Protein AF-A0A0J9U5B7-F1 (afdb_monomer_lite)

Secondary structure (DSSP, 8-state):
-------GGG-SGGGS--TTGGG-----EEE-TTT--EEES-HHHHHHIIIII---PPPPPPPBPSSTT--PBP-SSS-EE-TTT--EE-GGG-STTTTT-----S---S---SSS-SSS-SS--------------

InterPro domains:
  IPR000058 Zinc finger, AN1-type [PF01428] (65-104)
  IPR000058 Zinc finger, AN1-type [PS51039] (59-109)
  IPR000058 Zinc finger, AN1-type [SM00154] (70-106)
  IPR035896 AN1-like Zinc finger [G3DSA:4.10.1110.10] (43-118)
  IPR035896 AN1-like Zinc finger [SSF118310] (30-106)

Foldseek 3Di:
DDDPDDDPVQPDPVSDPDPVPPPPPVQDWDADPQQRDTGGPDPVRVVVCVPPVPPRDDDDPFDFAPAPPGRDTDDPVQWEQAPQQRGIHGPQCNDCVSRVNDRPPPPPPPPPPPPPPPPPPDDDDDDDDDDDDDDDD

pLDDT: mean 73.46, std 21.81, range [30.02, 97.69]

Sequence (137 aa):
MMSDFFCELHRNIQDHSCGKSKAADSKRVVLCDHCNGVLPDKDEEIEKHLSHKCTFKKKKSLMMCGKKGCKTALNGINNYTCKKCKRIFCLPHRYFDAHGCVKENSKKSFFESELRQSWVNRKFVFTHNAAHHLLLT

Radius of gyration: 34.41 Å; chains: 1; bounding box: 62×31×117 Å

Organism: NCBI:txid1035514

Structure (mmCIF, N/CA/C/O backbone):
data_AF-A0A0J9U5B7-F1
#
_entry.id   AF-A0A0J9U5B7-F1
#
loop_
_atom_site.group_PDB
_atom_site.id
_atom_site.type_symbol
_atom_site.label_atom_id
_atom_site.label_alt_id
_atom_site.label_comp_id
_atom_site.label_asym_id
_atom_site.label_entity_id
_atom_site.label_seq_id
_atom_site.pdbx_PDB_ins_code
_atom_site.Cartn_x
_atom_site.Cartn_y
_atom_site.Cartn_z
_atom_site.occupancy
_atom_site.B_iso_or_equiv
_atom_site.auth_seq_id
_atom_site.auth_comp_id
_atom_site.auth_asym_id
_atom_site.auth_atom_id
_atom_site.pdbx_PDB_model_num
ATOM 1 N N . MET A 1 1 ? -9.902 -0.709 -46.207 1.00 40.19 1 MET A N 1
ATOM 2 C CA . MET A 1 1 ? -9.672 -0.313 -44.802 1.00 40.19 1 MET A CA 1
ATOM 3 C C . MET A 1 1 ? -8.877 -1.440 -44.167 1.00 40.19 1 MET A C 1
ATOM 5 O O . MET A 1 1 ? -9.423 -2.523 -44.024 1.00 40.19 1 MET A O 1
ATOM 9 N N . MET A 1 2 ? -7.572 -1.250 -43.965 1.00 48.47 2 MET A N 1
ATOM 10 C CA . MET A 1 2 ? -6.681 -2.295 -43.449 1.00 48.47 2 MET A CA 1
ATOM 11 C C . MET A 1 2 ? -6.765 -2.247 -41.925 1.00 48.47 2 MET A C 1
ATOM 13 O O . MET A 1 2 ? -6.520 -1.202 -41.335 1.00 48.47 2 MET A O 1
ATOM 17 N N . SER A 1 3 ? -7.258 -3.315 -41.314 1.00 51.75 3 SER A N 1
ATOM 18 C CA . SER A 1 3 ? -7.535 -3.368 -39.884 1.00 51.75 3 SER A CA 1
ATOM 19 C C . SER A 1 3 ? -6.252 -3.637 -39.096 1.00 51.75 3 SER A C 1
ATOM 21 O O . SER A 1 3 ? -5.643 -4.691 -39.274 1.00 51.75 3 SER A O 1
ATOM 23 N N . ASP A 1 4 ? -5.878 -2.711 -38.212 1.00 63.75 4 ASP A N 1
ATOM 24 C CA . ASP A 1 4 ? -4.687 -2.759 -37.347 1.00 63.75 4 ASP A CA 1
ATOM 25 C C . ASP A 1 4 ? -4.857 -3.714 -36.145 1.00 63.75 4 ASP A C 1
ATOM 27 O O . ASP A 1 4 ? -4.619 -3.349 -34.992 1.00 63.75 4 ASP A O 1
ATOM 31 N N . PHE A 1 5 ? -5.315 -4.943 -36.391 1.00 65.94 5 PHE A N 1
ATOM 32 C CA . PHE A 1 5 ? -5.387 -5.983 -35.365 1.00 65.94 5 PHE A CA 1
ATOM 33 C C . PHE A 1 5 ? -4.269 -6.995 -35.583 1.00 65.94 5 PHE A C 1
ATOM 35 O O . PHE A 1 5 ? -4.183 -7.634 -36.630 1.00 65.94 5 PHE A O 1
ATOM 42 N N . PHE A 1 6 ? -3.418 -7.143 -34.572 1.00 70.25 6 PHE A N 1
ATOM 43 C CA . PHE A 1 6 ? -2.275 -8.047 -34.595 1.00 70.25 6 PHE A CA 1
ATOM 44 C C . PHE A 1 6 ? -2.548 -9.244 -33.688 1.00 70.25 6 PHE A C 1
ATOM 46 O O . PHE A 1 6 ? -2.960 -9.077 -32.539 1.00 70.25 6 PHE A O 1
ATOM 53 N N . CYS A 1 7 ? -2.358 -10.452 -34.214 1.00 74.12 7 CYS A N 1
ATOM 54 C CA . CYS A 1 7 ? -2.547 -11.689 -33.463 1.00 74.12 7 CYS A CA 1
ATOM 55 C C . CYS A 1 7 ? -1.275 -12.070 -32.691 1.00 74.12 7 CYS A C 1
ATOM 57 O O . CYS A 1 7 ? -0.184 -11.592 -32.996 1.00 74.12 7 CYS A O 1
ATOM 59 N N . GLU A 1 8 ? -1.403 -12.958 -31.701 1.00 75.81 8 GLU A N 1
ATOM 60 C CA . GLU A 1 8 ? -0.276 -13.388 -30.855 1.00 75.81 8 GLU A CA 1
ATOM 61 C C . GLU A 1 8 ? 0.911 -13.954 -31.650 1.00 75.81 8 GLU A C 1
ATOM 63 O O . GLU A 1 8 ? 2.056 -13.799 -31.228 1.00 75.81 8 GLU A O 1
ATOM 68 N N . LEU A 1 9 ? 0.647 -14.557 -32.814 1.00 74.44 9 LEU A N 1
ATOM 69 C CA 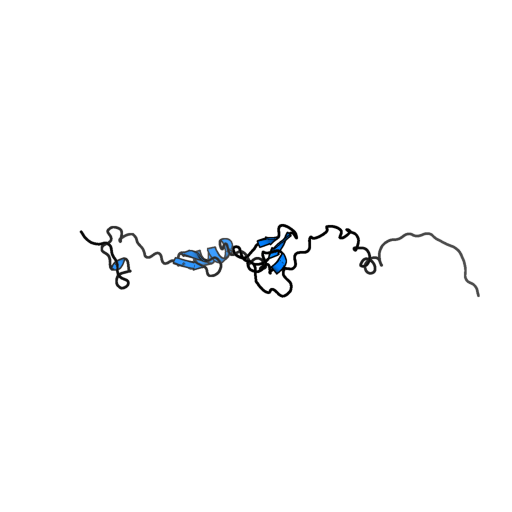. LEU A 1 9 ? 1.668 -15.133 -33.694 1.00 74.44 9 LEU A CA 1
ATOM 70 C C . LEU A 1 9 ? 2.463 -14.082 -34.482 1.00 74.44 9 LEU A C 1
ATOM 72 O O . LEU A 1 9 ? 3.586 -14.361 -34.879 1.00 74.44 9 LEU A O 1
ATOM 76 N N . HIS A 1 10 ? 1.911 -12.881 -34.670 1.00 70.88 10 HIS A N 1
ATOM 77 C CA . HIS A 1 10 ? 2.529 -11.782 -35.422 1.00 70.88 10 HIS A CA 1
ATOM 78 C C . HIS A 1 10 ? 2.629 -10.534 -34.543 1.00 70.88 10 HIS A C 1
ATOM 80 O O . HIS A 1 10 ? 2.187 -9.448 -34.910 1.00 70.88 10 HIS A O 1
ATOM 86 N N . ARG A 1 11 ? 3.131 -10.714 -33.317 1.00 73.88 11 ARG A N 1
ATOM 87 C CA . ARG A 1 11 ? 3.349 -9.629 -32.350 1.00 73.88 11 ARG A CA 1
ATOM 88 C C . ARG A 1 11 ? 4.687 -8.912 -32.574 1.00 73.88 11 ARG A C 1
ATOM 90 O O . ARG A 1 11 ? 4.894 -7.829 -32.021 1.00 73.88 11 ARG A O 1
ATOM 97 N N . ASN A 1 12 ? 5.636 -9.533 -33.279 1.00 71.19 12 ASN A N 1
ATOM 98 C CA . ASN A 1 12 ? 6.967 -8.962 -33.428 1.00 71.19 12 ASN A CA 1
ATOM 99 C C . ASN A 1 12 ? 6.944 -7.841 -34.462 1.00 71.19 12 ASN A C 1
ATOM 101 O O . ASN A 1 12 ? 6.427 -8.036 -35.550 1.00 71.19 12 ASN A O 1
ATOM 105 N N . ILE A 1 13 ? 7.585 -6.705 -34.161 1.00 72.06 13 ILE A N 1
ATOM 106 C CA . ILE A 1 13 ? 7.638 -5.530 -35.046 1.00 72.06 13 ILE A CA 1
ATOM 107 C C . ILE A 1 13 ? 8.110 -5.863 -36.478 1.00 72.06 13 ILE A C 1
ATOM 109 O O . ILE A 1 13 ? 7.711 -5.180 -37.419 1.00 72.06 13 ILE A O 1
ATOM 113 N N . GLN A 1 14 ? 8.927 -6.912 -36.637 1.00 71.38 14 GLN A N 1
ATOM 114 C CA . GLN A 1 14 ? 9.427 -7.413 -37.922 1.00 71.38 14 GLN A CA 1
ATOM 115 C C . GLN A 1 14 ? 8.329 -8.017 -38.810 1.00 71.38 14 GLN A C 1
ATOM 117 O O . GLN A 1 14 ? 8.437 -7.950 -40.032 1.00 71.38 14 GLN A O 1
ATOM 122 N N . ASP A 1 15 ? 7.254 -8.526 -38.208 1.00 73.00 15 ASP A N 1
ATOM 123 C CA . ASP A 1 15 ? 6.097 -9.101 -38.901 1.00 73.00 15 ASP A CA 1
ATOM 124 C C . ASP A 1 15 ? 5.134 -8.015 -39.419 1.00 73.00 15 ASP A C 1
ATOM 126 O O . ASP A 1 15 ? 4.096 -8.317 -40.010 1.00 73.00 15 ASP A O 1
ATOM 130 N N . HIS A 1 16 ? 5.467 -6.731 -39.221 1.00 69.06 16 HIS A N 1
ATOM 131 C CA . HIS A 1 16 ? 4.658 -5.592 -39.652 1.00 69.06 16 HIS A CA 1
ATOM 132 C C . HIS A 1 16 ? 5.412 -4.697 -40.640 1.00 69.06 16 HIS A C 1
ATOM 134 O O . HIS A 1 16 ? 6.573 -4.340 -40.448 1.00 69.06 16 HIS A O 1
ATOM 140 N N . SER A 1 17 ? 4.703 -4.179 -41.644 1.00 68.12 17 SER A N 1
ATOM 141 C CA . SER A 1 17 ? 5.201 -3.120 -42.538 1.00 68.12 17 SER A CA 1
ATOM 142 C C . SER A 1 17 ? 5.073 -1.725 -41.905 1.00 68.12 17 SER A C 1
ATOM 144 O O . SER A 1 17 ? 4.520 -0.799 -42.498 1.00 68.12 17 SER A O 1
ATOM 146 N N . CYS A 1 18 ? 5.541 -1.559 -40.665 1.00 65.75 18 CYS A N 1
ATOM 147 C CA . CYS A 1 18 ? 5.433 -0.286 -39.956 1.00 65.75 18 CYS A CA 1
ATOM 148 C C . CYS A 1 18 ? 6.399 0.746 -40.564 1.00 65.75 18 CYS A C 1
ATOM 150 O O . CYS A 1 18 ? 7.612 0.554 -40.541 1.00 65.75 18 CYS A O 1
ATOM 152 N N . GLY A 1 19 ? 5.887 1.875 -41.068 1.00 65.12 19 GLY A N 1
ATOM 153 C CA . GLY A 1 19 ? 6.694 2.910 -41.741 1.00 65.12 19 GLY A CA 1
ATOM 154 C C . GLY A 1 19 ? 7.786 3.565 -40.877 1.00 65.12 19 GLY A C 1
ATOM 155 O O . GLY A 1 19 ? 8.643 4.270 -41.402 1.00 65.12 19 GLY A O 1
ATOM 156 N N . LYS A 1 20 ? 7.788 3.317 -39.558 1.00 61.59 20 LYS A N 1
ATOM 157 C CA . LYS A 1 20 ? 8.792 3.807 -38.592 1.00 61.59 20 LYS A CA 1
ATOM 158 C C . LYS A 1 20 ? 9.849 2.751 -38.205 1.00 61.59 20 LYS A C 1
ATOM 160 O O . LYS A 1 20 ? 10.626 2.978 -37.282 1.00 61.59 20 LYS A O 1
ATOM 165 N N . SER A 1 21 ? 9.896 1.607 -38.890 1.00 59.53 21 SER A N 1
ATOM 166 C CA . SER A 1 21 ? 10.679 0.419 -38.502 1.00 59.53 21 SER A CA 1
ATOM 167 C C . SER A 1 21 ? 12.204 0.564 -38.571 1.00 59.53 21 SER A C 1
ATOM 169 O O . SER A 1 21 ? 12.904 -0.171 -37.884 1.00 59.53 21 SER A O 1
ATOM 171 N N . LYS A 1 22 ? 12.751 1.523 -39.331 1.00 54.44 22 LYS A N 1
ATOM 172 C CA . LYS A 1 22 ? 14.211 1.638 -39.544 1.00 54.44 22 LYS A CA 1
ATOM 173 C C . LYS A 1 22 ? 15.002 2.249 -38.375 1.00 54.44 22 LYS A C 1
ATOM 175 O O . LYS A 1 22 ? 16.223 2.275 -38.439 1.00 54.44 22 LYS A O 1
ATOM 180 N N . ALA A 1 23 ? 14.329 2.734 -37.329 1.00 54.97 23 ALA A N 1
ATOM 181 C CA . ALA A 1 23 ? 14.964 3.292 -36.124 1.00 54.97 23 ALA A CA 1
ATOM 182 C C . ALA A 1 23 ? 14.569 2.558 -34.831 1.00 54.97 23 ALA A C 1
ATOM 184 O O . ALA A 1 23 ? 15.011 2.925 -33.742 1.00 54.97 23 ALA A O 1
ATOM 185 N N . ALA A 1 24 ? 13.722 1.531 -34.936 1.00 54.84 24 ALA A N 1
ATOM 186 C CA . ALA A 1 24 ? 13.329 0.695 -33.813 1.00 54.84 24 ALA A CA 1
ATOM 187 C C . ALA A 1 24 ? 14.365 -0.416 -33.632 1.00 54.84 24 ALA A C 1
ATOM 189 O O . ALA A 1 24 ? 14.038 -1.598 -33.714 1.00 54.84 24 ALA A O 1
ATOM 190 N N . ASP A 1 25 ? 15.622 -0.029 -33.393 1.00 53.88 25 ASP A N 1
ATOM 191 C CA . ASP A 1 25 ? 16.551 -0.917 -32.709 1.00 53.88 25 ASP A CA 1
ATOM 192 C C . ASP A 1 25 ? 15.793 -1.478 -31.518 1.00 53.88 25 ASP A C 1
ATOM 194 O O . ASP A 1 25 ? 15.262 -0.728 -30.690 1.00 53.88 25 ASP A O 1
ATOM 198 N N . SER A 1 26 ? 15.677 -2.798 -31.494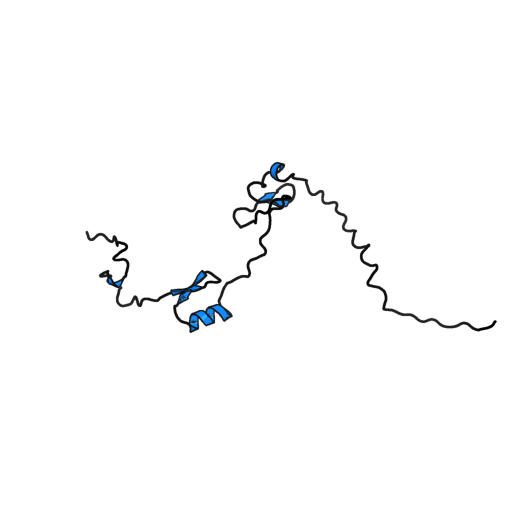 1.00 58.09 26 SER A N 1
ATOM 199 C CA . SER A 1 26 ? 15.135 -3.590 -30.411 1.00 58.09 26 SER A CA 1
ATOM 200 C C . SER A 1 26 ? 15.940 -3.297 -29.149 1.00 58.09 26 SER A C 1
ATOM 202 O O . SER A 1 26 ? 16.815 -4.072 -28.769 1.00 58.09 26 SER A O 1
ATOM 204 N N . LYS A 1 27 ? 15.679 -2.147 -28.517 1.00 69.38 27 LYS A N 1
ATOM 205 C CA . LYS A 1 27 ? 16.177 -1.782 -27.199 1.00 69.38 27 LYS A CA 1
ATOM 206 C C . LYS A 1 27 ? 15.523 -2.754 -26.246 1.00 69.38 27 LYS A C 1
ATOM 208 O O . LYS A 1 27 ? 14.430 -2.522 -25.734 1.00 69.38 27 LYS A O 1
ATOM 213 N N . ARG A 1 28 ? 16.185 -3.895 -26.093 1.00 77.56 28 ARG A N 1
ATOM 214 C CA . ARG A 1 28 ? 15.898 -4.839 -25.036 1.00 77.56 28 ARG A CA 1
ATOM 215 C C . ARG A 1 28 ? 16.069 -4.083 -23.729 1.00 77.56 28 ARG A C 1
ATOM 217 O O . ARG A 1 28 ? 16.975 -3.259 -23.570 1.00 77.56 28 ARG A O 1
ATOM 224 N N . VAL A 1 29 ? 15.113 -4.300 -22.846 1.00 89.50 29 VAL A N 1
ATOM 225 C CA . VAL A 1 29 ? 15.105 -3.724 -21.514 1.00 89.50 29 VAL A CA 1
ATOM 226 C C . VAL A 1 29 ? 14.958 -4.857 -20.522 1.00 89.50 29 VAL A C 1
ATOM 228 O O . VAL A 1 29 ? 14.232 -5.819 -20.776 1.00 89.50 29 VAL A O 1
ATOM 231 N N . VAL A 1 30 ? 15.634 -4.725 -19.393 1.00 91.25 30 VAL A N 1
ATOM 232 C CA . VAL A 1 30 ? 15.547 -5.646 -18.267 1.00 91.25 30 VAL A CA 1
ATOM 233 C C . VAL A 1 30 ? 14.845 -4.958 -17.103 1.00 91.25 30 VAL A C 1
ATOM 235 O O . VAL A 1 30 ? 14.873 -3.731 -16.965 1.00 91.25 30 VAL A O 1
ATOM 238 N N . LEU A 1 31 ? 14.179 -5.751 -16.268 1.00 93.94 31 LEU A N 1
ATOM 239 C CA . LEU A 1 31 ? 13.594 -5.271 -15.022 1.00 93.94 31 LEU A CA 1
ATOM 240 C C . LEU A 1 31 ? 14.591 -5.506 -13.891 1.00 93.94 31 LEU A C 1
ATOM 242 O O . LEU A 1 31 ? 15.108 -6.604 -13.738 1.00 93.94 31 LEU A O 1
ATOM 246 N N . CYS A 1 32 ? 14.837 -4.486 -13.075 1.00 92.25 32 CYS A N 1
ATOM 247 C CA . CYS A 1 32 ? 15.602 -4.656 -11.845 1.00 92.25 32 CYS A CA 1
ATOM 248 C C . CYS A 1 32 ? 14.794 -5.469 -10.822 1.00 92.25 32 CYS A C 1
ATOM 250 O O . CYS A 1 32 ? 13.705 -5.048 -10.428 1.00 92.25 32 CYS A O 1
ATOM 252 N N . ASP A 1 33 ? 15.353 -6.563 -10.308 1.00 89.31 33 ASP A N 1
ATOM 253 C CA . ASP A 1 33 ? 14.679 -7.451 -9.344 1.00 89.31 33 ASP A CA 1
ATOM 254 C C . ASP A 1 33 ? 14.388 -6.803 -7.984 1.00 89.31 33 ASP A C 1
ATOM 256 O O . ASP A 1 33 ? 13.545 -7.269 -7.215 1.00 89.31 33 ASP A O 1
ATOM 260 N N . HIS A 1 34 ? 15.084 -5.714 -7.661 1.00 89.56 34 HIS A N 1
ATOM 261 C CA . HIS A 1 34 ? 14.929 -5.040 -6.378 1.00 89.56 34 HIS A CA 1
ATOM 262 C C . HIS A 1 34 ? 13.845 -3.966 -6.417 1.00 89.56 34 HIS A C 1
ATOM 264 O O . HIS A 1 34 ? 12.980 -3.921 -5.542 1.00 89.56 34 HIS A O 1
ATOM 270 N N . CYS A 1 35 ? 13.906 -3.069 -7.403 1.00 89.75 35 CYS A N 1
ATOM 271 C CA . CYS A 1 35 ? 13.031 -1.898 -7.472 1.00 89.75 35 CYS A CA 1
ATOM 272 C C . CYS A 1 35 ? 11.989 -1.961 -8.597 1.00 89.75 35 CYS A C 1
ATOM 274 O O . CYS A 1 35 ? 11.203 -1.024 -8.728 1.00 89.75 35 CYS A O 1
ATOM 276 N N . ASN A 1 36 ? 11.992 -3.026 -9.408 1.00 89.19 36 ASN A N 1
ATOM 277 C CA . ASN A 1 36 ? 11.177 -3.184 -10.617 1.00 89.19 36 ASN A CA 1
ATOM 278 C C . ASN A 1 36 ? 11.342 -2.044 -11.641 1.00 89.19 36 ASN A C 1
ATOM 280 O O . ASN A 1 36 ? 10.471 -1.825 -12.481 1.00 89.19 36 ASN A O 1
ATOM 284 N N . GLY A 1 37 ? 12.458 -1.310 -11.582 1.00 89.19 37 GLY A N 1
ATOM 285 C CA . GLY A 1 37 ? 12.799 -0.282 -12.562 1.00 89.19 37 GLY A CA 1
ATOM 286 C C . GLY A 1 37 ? 13.139 -0.887 -13.925 1.00 89.19 37 GLY A C 1
ATOM 287 O O . GLY A 1 37 ? 13.754 -1.949 -13.988 1.00 89.19 37 GLY A O 1
ATOM 288 N N . VAL A 1 38 ? 12.751 -0.199 -15.001 1.00 91.69 38 VAL A N 1
ATOM 289 C CA . VAL A 1 38 ? 13.073 -0.576 -16.387 1.00 91.69 38 VAL A CA 1
ATOM 290 C C . VAL A 1 38 ? 14.452 -0.027 -16.747 1.00 91.69 38 VAL A C 1
ATOM 292 O O . VAL A 1 38 ? 14.685 1.177 -16.629 1.00 91.69 38 VAL A O 1
ATOM 295 N N . LEU A 1 39 ? 15.355 -0.899 -17.186 1.00 91.75 39 LEU A N 1
ATOM 296 C CA . LEU A 1 39 ? 16.741 -0.573 -17.515 1.00 91.75 39 LEU A CA 1
ATOM 297 C C . LEU A 1 39 ? 17.074 -1.039 -18.930 1.00 91.75 39 LEU A C 1
ATOM 299 O O . LEU A 1 39 ? 16.542 -2.058 -19.362 1.00 91.75 39 LEU A O 1
ATOM 303 N N . PRO A 1 40 ? 17.958 -0.346 -19.657 1.00 90.62 40 PRO A N 1
ATOM 304 C CA . PRO A 1 40 ? 18.529 -0.888 -20.882 1.00 90.62 40 PRO A CA 1
ATOM 305 C C . PRO A 1 40 ? 19.278 -2.195 -20.606 1.00 90.62 40 PRO A C 1
ATOM 307 O O . PRO A 1 40 ? 19.935 -2.327 -19.576 1.00 90.62 40 PRO A O 1
ATOM 310 N N . ASP A 1 41 ? 19.173 -3.147 -21.531 1.00 88.12 41 ASP A N 1
ATOM 311 C CA . ASP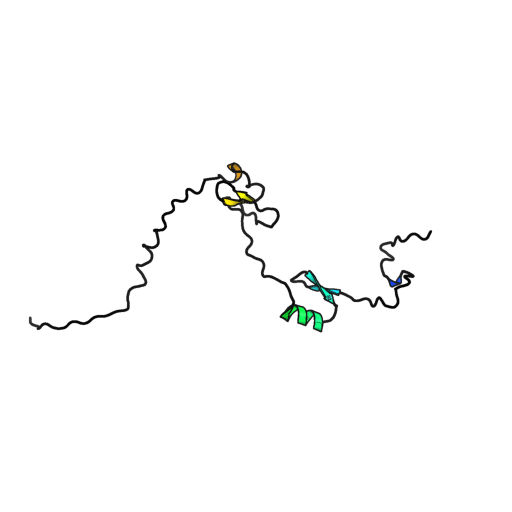 A 1 41 ? 19.874 -4.436 -21.493 1.00 88.12 41 ASP A CA 1
ATOM 312 C C . ASP A 1 41 ? 21.367 -4.248 -21.826 1.00 88.12 41 ASP A C 1
ATOM 314 O O . ASP A 1 41 ? 21.835 -4.556 -22.922 1.00 88.12 41 ASP A O 1
ATOM 318 N N . LYS A 1 42 ? 22.085 -3.587 -20.913 1.00 89.88 42 LYS A N 1
ATOM 319 C CA . LYS A 1 42 ? 23.526 -3.334 -20.968 1.00 89.88 42 LYS A CA 1
ATOM 320 C C . LYS A 1 42 ? 24.114 -3.432 -19.571 1.00 89.88 42 LYS A C 1
ATOM 322 O O . LYS A 1 42 ? 23.719 -2.668 -18.686 1.00 89.88 42 LYS A O 1
ATOM 327 N N . ASP A 1 43 ? 25.113 -4.289 -19.413 1.00 90.06 43 ASP A N 1
ATOM 328 C CA . ASP A 1 43 ? 25.709 -4.605 -18.113 1.00 90.06 43 ASP A CA 1
ATOM 329 C C . ASP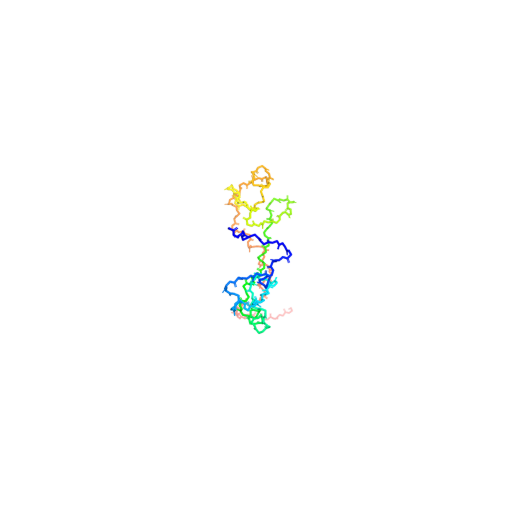 A 1 43 ? 26.200 -3.356 -17.364 1.00 90.06 43 ASP A C 1
ATOM 331 O O . ASP A 1 43 ? 25.834 -3.152 -16.209 1.00 90.06 43 ASP A O 1
ATOM 335 N N . GLU A 1 44 ? 26.904 -2.437 -18.035 1.00 91.19 44 GLU A N 1
ATOM 336 C CA . GLU A 1 44 ? 27.409 -1.197 -17.418 1.00 91.19 44 GLU A CA 1
ATOM 337 C C . GLU A 1 44 ? 26.293 -0.303 -16.840 1.00 91.19 44 GLU A C 1
ATOM 339 O O . GLU A 1 44 ? 26.438 0.317 -15.780 1.00 91.19 44 GLU A O 1
ATOM 344 N N . GLU A 1 45 ? 25.153 -0.209 -17.534 1.00 89.44 45 GLU A N 1
ATOM 345 C CA . GLU A 1 45 ? 24.016 0.605 -17.092 1.00 89.44 45 GLU A CA 1
ATOM 346 C C . GLU A 1 45 ? 23.271 -0.068 -15.928 1.00 89.44 45 GLU A C 1
ATOM 348 O O . GLU A 1 45 ? 22.810 0.620 -15.007 1.00 89.44 45 GLU A O 1
ATOM 353 N N . ILE A 1 46 ? 23.209 -1.402 -15.938 1.00 91.69 46 ILE A N 1
ATOM 354 C CA . ILE A 1 46 ? 22.648 -2.223 -14.863 1.00 91.69 46 ILE A CA 1
ATOM 355 C C . ILE A 1 46 ? 23.522 -2.109 -13.607 1.00 91.69 46 ILE A C 1
ATOM 357 O O . ILE A 1 46 ? 23.006 -1.791 -12.535 1.00 91.69 46 ILE A O 1
ATOM 361 N N . GLU A 1 47 ? 24.842 -2.258 -13.717 1.00 92.12 47 GLU A N 1
ATOM 362 C CA . GLU A 1 47 ? 25.777 -2.108 -12.595 1.00 92.12 47 GLU A CA 1
ATOM 363 C C . GLU A 1 47 ? 25.728 -0.700 -11.991 1.00 92.12 47 GLU A C 1
ATOM 365 O O . GLU A 1 47 ? 25.634 -0.522 -10.769 1.00 92.12 47 GLU A O 1
ATOM 370 N N . LYS A 1 48 ? 25.706 0.334 -12.840 1.00 92.38 48 LYS A N 1
ATOM 371 C CA . LYS A 1 48 ? 25.536 1.727 -12.401 1.00 92.38 48 LYS A CA 1
ATOM 372 C C . LYS A 1 48 ? 24.203 1.951 -11.685 1.00 92.38 48 LYS A C 1
ATOM 374 O O . LYS A 1 48 ? 24.112 2.770 -10.764 1.00 92.38 48 LYS A O 1
ATOM 379 N N . HIS A 1 49 ? 23.148 1.254 -12.107 1.00 92.25 49 HIS A N 1
ATOM 380 C CA . HIS A 1 49 ? 21.880 1.276 -11.398 1.00 92.25 49 HIS A CA 1
ATOM 381 C C . HIS A 1 49 ? 22.005 0.628 -10.020 1.00 92.25 49 HIS A C 1
ATOM 383 O O . HIS A 1 49 ? 21.677 1.278 -9.027 1.00 92.25 49 HIS A O 1
ATOM 389 N N . LEU A 1 50 ? 22.506 -0.605 -9.946 1.00 89.00 50 LEU A N 1
ATOM 390 C CA . LEU A 1 50 ? 22.619 -1.367 -8.699 1.00 89.00 50 LEU A CA 1
ATOM 391 C C . LEU A 1 50 ? 23.497 -0.660 -7.654 1.00 89.00 50 LEU A C 1
ATOM 393 O O . LEU A 1 50 ? 23.171 -0.691 -6.470 1.00 89.00 50 LEU A O 1
ATOM 397 N N . SER A 1 51 ? 24.554 0.027 -8.092 1.00 87.44 51 SER A N 1
ATOM 398 C CA . SER A 1 51 ? 25.485 0.752 -7.218 1.00 87.44 51 SER A CA 1
ATOM 399 C C . SER A 1 51 ? 24.926 2.064 -6.653 1.00 87.44 51 SER A C 1
ATOM 401 O O . SER A 1 51 ? 25.086 2.333 -5.461 1.00 87.44 51 SER A O 1
ATOM 403 N N . HIS A 1 52 ? 24.283 2.900 -7.478 1.00 83.81 52 HIS A N 1
ATOM 404 C CA . HIS A 1 52 ? 24.002 4.293 -7.089 1.00 83.81 52 HIS A CA 1
ATOM 405 C C . HIS A 1 52 ? 22.594 4.802 -7.405 1.00 83.81 52 HIS A C 1
ATOM 407 O O . HIS A 1 52 ? 22.168 5.796 -6.817 1.00 83.81 52 HIS A O 1
ATOM 413 N N . LYS A 1 53 ? 21.866 4.177 -8.339 1.00 85.81 53 LYS A N 1
ATOM 414 C CA . LYS A 1 53 ? 20.563 4.692 -8.810 1.00 85.81 53 LYS A CA 1
ATOM 415 C C . LYS A 1 53 ? 19.374 3.808 -8.452 1.00 85.81 53 LYS A C 1
ATOM 417 O O . LYS A 1 53 ? 18.236 4.187 -8.730 1.00 85.81 53 LYS A O 1
ATOM 422 N N . CYS A 1 54 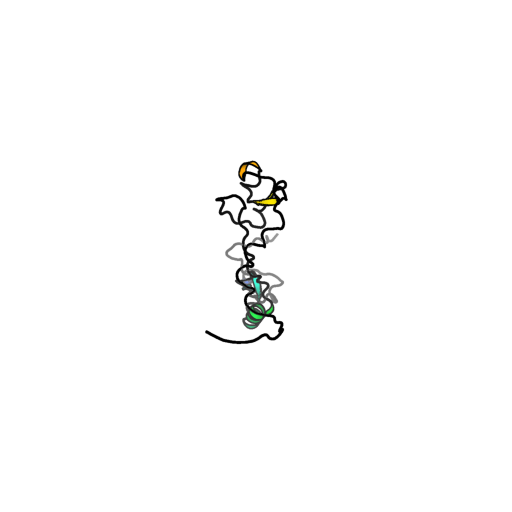? 19.608 2.646 -7.851 1.00 90.00 54 CYS A N 1
ATOM 423 C CA . CYS A 1 54 ? 18.546 1.746 -7.448 1.00 90.00 54 CYS A CA 1
ATOM 424 C C . CYS A 1 54 ? 17.726 2.381 -6.327 1.00 90.00 54 CYS A C 1
ATOM 426 O O . CYS A 1 54 ? 18.224 2.684 -5.245 1.00 90.00 54 CYS A O 1
ATOM 428 N N . THR A 1 55 ? 16.433 2.567 -6.578 1.00 86.50 55 THR A N 1
ATOM 429 C CA . THR A 1 55 ? 15.493 3.164 -5.621 1.00 86.50 55 THR A CA 1
ATOM 430 C C . THR A 1 55 ? 14.992 2.163 -4.582 1.00 86.50 55 THR A C 1
ATOM 432 O O . THR A 1 55 ? 14.054 2.471 -3.842 1.00 86.50 55 THR A O 1
ATOM 435 N N . PHE A 1 56 ? 15.594 0.970 -4.505 1.00 83.25 56 PHE A N 1
ATOM 436 C CA . PHE A 1 56 ? 15.211 -0.058 -3.549 1.00 83.25 56 PHE A CA 1
ATOM 437 C C . PHE A 1 56 ? 15.342 0.464 -2.117 1.00 83.25 56 PHE A C 1
ATOM 439 O O . PHE A 1 56 ? 16.426 0.594 -1.551 1.00 83.25 56 PHE A O 1
ATOM 446 N N . LYS A 1 57 ? 14.197 0.759 -1.504 1.00 75.25 57 LYS A N 1
ATOM 447 C CA . LYS A 1 57 ? 14.113 1.065 -0.080 1.00 75.25 57 LYS A CA 1
ATOM 448 C C . LYS A 1 57 ? 13.948 -0.255 0.658 1.00 75.25 57 LYS A C 1
ATOM 450 O O . LYS A 1 57 ? 13.046 -1.027 0.330 1.00 75.25 57 LYS A O 1
ATOM 455 N N . LYS A 1 58 ? 14.776 -0.492 1.685 1.00 68.81 58 LYS A N 1
ATOM 456 C CA . LYS A 1 58 ? 14.576 -1.608 2.624 1.00 68.81 58 LYS A CA 1
ATOM 457 C C . LYS A 1 58 ? 13.103 -1.633 3.038 1.00 68.81 58 LYS A C 1
ATOM 459 O O . LYS A 1 58 ? 12.562 -0.594 3.431 1.00 68.81 58 LYS A O 1
ATOM 464 N N . LYS A 1 59 ? 12.451 -2.796 2.913 1.00 66.69 59 LYS A N 1
ATOM 465 C CA . LYS A 1 59 ? 11.045 -2.959 3.306 1.00 66.69 59 LYS A CA 1
ATOM 466 C C . LYS A 1 59 ? 10.897 -2.454 4.741 1.00 66.69 59 LYS A C 1
ATOM 468 O O . LYS A 1 59 ? 11.577 -2.943 5.642 1.00 66.69 59 LYS A O 1
ATOM 473 N N . LYS A 1 60 ? 10.047 -1.442 4.940 1.00 68.94 60 LYS A N 1
ATOM 474 C CA . LYS A 1 60 ? 9.694 -0.979 6.287 1.00 68.94 60 LYS A CA 1
ATOM 475 C C . LYS A 1 60 ? 9.104 -2.162 7.051 1.00 68.94 60 LYS A C 1
ATOM 477 O O . LYS A 1 60 ? 8.430 -2.995 6.440 1.00 68.94 60 LYS A O 1
ATOM 482 N N . SER A 1 61 ? 9.371 -2.233 8.356 1.00 74.56 61 SER A N 1
ATOM 483 C CA . SER A 1 61 ? 8.774 -3.261 9.204 1.00 74.56 61 SER A CA 1
ATOM 484 C C . SER A 1 61 ? 7.264 -3.252 8.997 1.00 74.56 61 SER A C 1
ATOM 486 O O . SER A 1 61 ? 6.598 -2.217 9.089 1.00 74.56 61 SER A O 1
ATOM 488 N N . LEU A 1 62 ? 6.744 -4.409 8.607 1.00 79.62 62 LEU A N 1
ATOM 489 C CA . LEU A 1 62 ? 5.331 -4.560 8.331 1.00 79.62 62 LEU A CA 1
ATOM 490 C C . LEU A 1 62 ? 4.594 -4.459 9.669 1.00 79.62 62 LEU A C 1
ATOM 492 O O . LEU A 1 62 ? 4.875 -5.218 10.595 1.00 79.62 62 LEU A O 1
ATOM 496 N N . MET A 1 63 ? 3.696 -3.484 9.793 1.00 89.88 63 MET A N 1
ATOM 497 C CA . MET A 1 63 ? 2.923 -3.292 11.020 1.00 89.88 63 MET A CA 1
ATOM 498 C C . MET A 1 63 ? 1.862 -4.385 11.128 1.00 89.88 63 MET A C 1
ATOM 500 O O . MET A 1 63 ? 1.245 -4.748 10.131 1.00 89.88 63 MET A O 1
ATOM 504 N N . MET A 1 64 ? 1.619 -4.900 12.331 1.00 94.75 64 MET A N 1
ATOM 505 C CA . MET A 1 64 ? 0.621 -5.947 12.571 1.00 94.75 64 MET A CA 1
ATOM 506 C C . MET A 1 64 ? -0.666 -5.360 13.147 1.00 94.75 64 MET A C 1
ATOM 508 O O . MET A 1 64 ? -0.656 -4.309 13.788 1.00 94.75 64 MET A O 1
ATOM 512 N N . CYS A 1 65 ? -1.787 -6.048 12.936 1.00 96.44 65 CYS A N 1
ATOM 513 C CA . CYS A 1 65 ? -3.060 -5.673 13.539 1.00 96.44 65 CYS A CA 1
ATOM 514 C C . CYS A 1 65 ? -2.961 -5.617 15.074 1.00 96.44 65 CYS A C 1
ATOM 516 O O . CYS A 1 65 ? -2.538 -6.575 15.712 1.00 96.44 65 CYS A O 1
ATOM 518 N N . GLY A 1 66 ? -3.436 -4.524 15.679 1.00 94.81 66 GLY A N 1
ATOM 519 C CA . GLY A 1 66 ? -3.406 -4.331 17.131 1.00 94.81 66 GLY A CA 1
ATOM 520 C C . GLY A 1 66 ? -4.376 -5.202 17.942 1.00 94.81 66 GLY A C 1
ATOM 521 O O . GLY A 1 66 ? -4.408 -5.085 19.169 1.00 94.81 66 GLY A O 1
ATOM 522 N N . LYS A 1 67 ? -5.199 -6.051 17.306 1.00 96.00 67 LYS A N 1
ATOM 523 C CA . LYS A 1 67 ? -6.080 -6.978 18.029 1.00 96.00 67 LYS A CA 1
ATOM 524 C C . LYS A 1 67 ? -5.260 -8.167 18.523 1.00 96.00 67 LYS A C 1
ATOM 526 O O . LYS A 1 67 ? -4.601 -8.841 17.734 1.00 96.00 67 LYS A O 1
ATOM 531 N N . LYS A 1 68 ? -5.371 -8.479 19.816 1.00 93.62 68 LYS A N 1
ATOM 532 C CA . LYS A 1 68 ? -4.748 -9.670 20.412 1.00 93.62 68 LYS A CA 1
ATOM 533 C C . LYS A 1 68 ? -5.131 -10.935 19.629 1.00 93.62 68 LYS A C 1
ATOM 535 O O . LYS A 1 68 ? -6.305 -11.157 19.345 1.00 93.62 68 LYS A O 1
ATOM 540 N N . GLY A 1 69 ? -4.131 -11.739 19.269 1.00 94.00 69 GLY A N 1
ATOM 541 C CA . GLY A 1 69 ? -4.303 -12.978 18.499 1.00 94.00 69 GLY A CA 1
ATOM 542 C C . GLY A 1 69 ? -4.446 -12.794 16.982 1.00 94.00 69 GLY A C 1
ATOM 543 O O . GLY A 1 69 ? -4.376 -13.775 16.248 1.00 94.00 69 GLY A O 1
ATOM 544 N N . CYS A 1 70 ? -4.589 -11.563 16.482 1.00 96.12 70 CYS A N 1
ATOM 545 C CA . CYS A 1 70 ? -4.636 -11.303 15.048 1.00 96.12 70 CYS A CA 1
ATOM 546 C C . CYS A 1 70 ? -3.217 -11.210 14.470 1.00 96.12 70 CYS A C 1
ATOM 548 O O . CYS A 1 70 ? -2.457 -10.310 14.814 1.00 96.12 70 CYS A O 1
ATOM 550 N N . LYS A 1 71 ? -2.872 -12.113 13.548 1.00 95.06 71 LYS A N 1
ATOM 551 C CA . LYS A 1 71 ? -1.570 -12.137 12.854 1.00 95.06 71 LYS A CA 1
ATOM 552 C C . LYS A 1 71 ? -1.629 -11.496 11.464 1.00 95.06 71 LYS A C 1
ATOM 554 O O . LYS A 1 71 ? -0.797 -11.779 10.611 1.00 95.06 71 LYS A O 1
ATOM 559 N N . THR A 1 72 ? -2.626 -10.654 11.205 1.00 96.06 72 THR A N 1
ATOM 560 C CA . THR A 1 72 ? -2.748 -9.967 9.917 1.00 96.06 72 THR A CA 1
ATOM 561 C C . THR A 1 72 ? -1.750 -8.820 9.835 1.00 96.06 72 THR A C 1
ATOM 563 O O . THR A 1 72 ? -1.776 -7.903 10.660 1.00 96.06 72 THR A O 1
ATOM 566 N N . ALA A 1 73 ? -0.909 -8.867 8.808 1.00 95.06 73 ALA A N 1
ATOM 567 C CA . ALA A 1 73 ? -0.055 -7.767 8.407 1.00 95.06 73 ALA A CA 1
ATOM 568 C C . ALA A 1 73 ? -0.863 -6.632 7.761 1.00 95.06 73 ALA A C 1
ATOM 570 O O . ALA A 1 73 ? -1.753 -6.863 6.939 1.00 95.06 73 ALA A O 1
ATOM 571 N N . LEU A 1 74 ? -0.533 -5.399 8.126 1.00 95.31 74 LEU A N 1
ATOM 572 C CA . LEU A 1 74 ? -1.158 -4.184 7.630 1.00 95.31 74 LEU A CA 1
ATOM 573 C C . LEU A 1 74 ? -0.361 -3.653 6.438 1.00 95.31 74 LEU A C 1
ATOM 575 O O . LEU A 1 74 ? 0.856 -3.486 6.502 1.00 95.31 74 LEU A O 1
ATOM 579 N N . ASN A 1 75 ? -1.068 -3.364 5.353 1.00 91.44 75 ASN A N 1
ATOM 580 C CA . ASN A 1 75 ? -0.532 -2.723 4.156 1.00 91.44 75 ASN A CA 1
ATOM 581 C C . ASN A 1 75 ? -1.305 -1.421 3.880 1.00 91.44 75 ASN A C 1
ATOM 583 O O . ASN A 1 75 ? -2.168 -1.034 4.668 1.00 91.44 75 ASN A O 1
ATOM 587 N N . GLY A 1 76 ? -1.023 -0.744 2.764 1.00 90.19 76 GLY A N 1
ATOM 588 C CA . GLY A 1 76 ? -1.680 0.523 2.411 1.00 90.19 76 GLY A CA 1
ATOM 589 C C . GLY A 1 76 ? -3.210 0.454 2.282 1.00 90.19 76 GLY A C 1
ATOM 590 O O . GLY A 1 76 ? -3.863 1.480 2.415 1.00 90.19 76 GLY A O 1
ATOM 591 N N . ILE A 1 77 ? -3.780 -0.739 2.091 1.00 93.06 77 ILE A N 1
ATOM 592 C CA . ILE A 1 77 ? -5.215 -0.948 1.834 1.00 93.06 77 ILE A CA 1
ATOM 593 C C . ILE A 1 77 ? -5.931 -1.492 3.081 1.00 93.06 77 ILE A C 1
ATOM 595 O O . ILE A 1 77 ? -7.066 -1.135 3.375 1.00 93.06 77 ILE A O 1
ATOM 599 N N . ASN A 1 78 ? -5.259 -2.353 3.845 1.00 94.56 78 ASN A N 1
ATOM 600 C CA . ASN A 1 78 ? -5.812 -3.071 4.991 1.00 94.56 78 ASN A CA 1
ATOM 601 C C . ASN A 1 78 ? -5.391 -2.446 6.332 1.00 94.56 78 ASN A C 1
ATOM 603 O O . ASN A 1 78 ? -5.156 -3.165 7.300 1.00 94.56 78 ASN A O 1
ATOM 607 N N . ASN A 1 79 ? -5.238 -1.122 6.392 1.00 95.19 79 ASN A N 1
ATOM 608 C CA . ASN A 1 79 ? -4.930 -0.400 7.625 1.00 95.19 79 ASN A CA 1
ATOM 609 C C . ASN A 1 79 ? -6.092 0.527 8.003 1.00 95.19 79 ASN A C 1
ATOM 611 O O . ASN A 1 79 ? -6.647 1.224 7.159 1.00 95.19 79 ASN A O 1
ATOM 615 N N . TYR A 1 80 ? -6.470 0.523 9.279 1.00 96.69 80 TYR A N 1
ATOM 616 C CA . TYR A 1 80 ? -7.503 1.402 9.811 1.00 96.69 80 TYR A CA 1
ATOM 617 C C . TYR A 1 80 ? -7.144 1.875 11.216 1.00 96.69 80 TYR A C 1
ATOM 619 O O . TYR A 1 80 ? -6.939 1.062 12.119 1.00 96.69 80 TYR A O 1
ATOM 627 N N . THR A 1 81 ? -7.124 3.189 11.424 1.00 96.44 81 THR A N 1
ATOM 628 C CA . THR A 1 81 ? -6.873 3.795 12.737 1.00 96.44 81 THR A CA 1
ATOM 629 C C . THR A 1 81 ? -8.184 3.994 13.491 1.00 96.44 81 THR A C 1
ATOM 631 O O . THR A 1 81 ? -9.052 4.768 13.083 1.00 96.44 81 THR A O 1
ATOM 634 N N . CYS A 1 82 ? -8.331 3.330 14.637 1.00 95.81 82 CYS A N 1
ATOM 635 C CA . CYS A 1 82 ? -9.517 3.458 15.476 1.00 95.81 82 CYS A CA 1
ATOM 636 C C . CYS A 1 82 ? -9.651 4.883 16.037 1.00 95.81 82 CYS A C 1
ATOM 638 O O . CYS A 1 82 ? -8.770 5.380 16.739 1.00 95.81 82 CYS A O 1
ATOM 640 N N . LYS A 1 83 ? -10.793 5.544 15.803 1.00 93.50 83 LYS A N 1
ATOM 641 C CA . LYS A 1 83 ? -11.016 6.928 16.265 1.00 93.50 83 LYS A CA 1
ATOM 642 C C . LYS A 1 83 ? -11.037 7.073 17.795 1.00 93.50 83 LYS A C 1
ATOM 644 O O . LYS A 1 83 ? -10.668 8.145 18.276 1.00 93.50 83 LYS A O 1
ATOM 649 N N . LYS A 1 84 ? -11.430 6.018 18.528 1.00 92.50 84 LYS A N 1
ATOM 650 C CA . LYS A 1 84 ? -11.562 5.996 19.999 1.00 92.50 84 LYS A CA 1
ATOM 651 C C . LYS A 1 84 ? -10.245 5.689 20.717 1.00 92.50 84 LYS A C 1
ATOM 653 O O . LYS A 1 84 ? -9.867 6.441 21.606 1.00 92.50 84 LYS A O 1
ATOM 658 N N . CYS A 1 85 ? -9.561 4.603 20.347 1.00 93.81 85 CYS A N 1
ATOM 659 C CA . CYS A 1 85 ? -8.345 4.147 21.036 1.00 93.81 85 CYS A CA 1
ATOM 660 C C . CYS A 1 85 ? -7.040 4.442 20.279 1.00 93.81 85 CYS A C 1
ATOM 662 O O . CYS A 1 85 ? -5.978 4.078 20.761 1.00 93.81 85 CYS A O 1
ATOM 664 N N . LYS A 1 86 ? -7.109 5.041 19.081 1.00 93.62 86 LYS A N 1
ATOM 665 C CA . LYS A 1 86 ? -5.963 5.446 18.238 1.00 93.62 86 LYS A CA 1
ATOM 666 C C . LYS A 1 86 ? -5.000 4.328 17.804 1.00 93.62 86 LYS A C 1
ATOM 668 O O . LYS A 1 86 ? -3.985 4.612 17.179 1.00 93.62 86 LYS A O 1
ATOM 673 N N . ARG A 1 87 ? -5.341 3.059 18.047 1.00 94.44 87 ARG A N 1
ATOM 674 C CA . ARG A 1 87 ? -4.593 1.887 17.557 1.00 94.44 87 ARG A CA 1
ATOM 675 C C . ARG A 1 87 ? -4.983 1.528 16.122 1.00 94.44 87 ARG A C 1
ATOM 677 O O . ARG A 1 87 ? -6.080 1.873 15.674 1.00 94.44 87 ARG A O 1
ATOM 684 N N . ILE A 1 88 ? -4.089 0.826 15.423 1.00 95.94 88 ILE A N 1
ATOM 685 C CA . ILE A 1 88 ? -4.253 0.442 14.014 1.00 95.94 88 ILE A CA 1
ATOM 686 C C . ILE A 1 88 ? -4.687 -1.026 13.906 1.00 95.94 88 ILE A C 1
ATOM 688 O O . ILE A 1 88 ? -4.117 -1.911 14.548 1.00 95.94 88 ILE A O 1
ATOM 692 N N . PHE A 1 89 ? -5.694 -1.292 13.078 1.00 97.12 89 PHE A N 1
ATOM 693 C CA . PHE A 1 89 ? -6.292 -2.610 12.885 1.00 97.12 89 PHE A CA 1
ATOM 694 C C . PHE A 1 89 ? -6.466 -2.944 11.400 1.00 97.12 89 PHE A C 1
ATOM 696 O O . PHE A 1 89 ? -6.468 -2.053 10.552 1.00 97.12 89 PHE A O 1
ATOM 703 N N . CYS A 1 90 ? -6.619 -4.235 11.095 1.00 97.69 90 CYS A N 1
ATOM 704 C CA . CYS A 1 90 ? -7.043 -4.689 9.773 1.00 97.69 90 CYS A CA 1
ATOM 705 C C . CYS A 1 90 ? -8.551 -4.463 9.576 1.00 97.69 90 CYS A C 1
ATOM 707 O O . CYS A 1 90 ? -9.290 -4.244 10.538 1.00 97.69 90 CYS A O 1
ATOM 709 N N . LEU A 1 91 ? -9.025 -4.552 8.334 1.00 97.06 91 LEU A N 1
ATOM 710 C CA . LEU A 1 91 ? -10.413 -4.298 7.951 1.00 97.06 91 LEU A CA 1
ATOM 711 C C . LEU A 1 91 ? -11.444 -5.119 8.744 1.00 97.06 91 LEU A C 1
ATOM 713 O O . LEU A 1 91 ? -12.449 -4.517 9.125 1.00 97.06 91 LEU A O 1
ATOM 717 N N . PRO A 1 92 ? -11.238 -6.417 9.058 1.00 97.31 92 PRO A N 1
ATOM 718 C CA . PRO A 1 92 ? -12.162 -7.173 9.912 1.00 97.31 92 PRO A CA 1
ATOM 719 C C . PRO A 1 92 ? -12.246 -6.660 11.355 1.00 97.31 92 PRO A C 1
ATOM 721 O O . PRO A 1 92 ? -13.250 -6.857 12.027 1.00 97.31 92 PRO A O 1
ATOM 724 N N . HIS A 1 93 ? -11.205 -5.981 11.840 1.00 97.44 93 HIS A N 1
ATOM 725 C CA . HIS A 1 93 ? -11.106 -5.495 13.217 1.00 97.44 93 HIS A CA 1
ATOM 726 C C . HIS A 1 93 ? -11.228 -3.966 13.325 1.00 97.44 93 HIS A C 1
ATOM 728 O O . HIS A 1 93 ? -10.896 -3.387 14.358 1.00 97.44 93 HIS A O 1
ATOM 734 N N . ARG A 1 94 ? -11.725 -3.301 12.270 1.00 96.38 94 ARG A N 1
ATOM 735 C CA . ARG A 1 94 ? -11.919 -1.840 12.234 1.00 96.38 94 ARG A CA 1
ATOM 736 C C . ARG A 1 94 ? -13.017 -1.347 13.183 1.00 96.38 94 ARG A C 1
ATOM 738 O O . ARG A 1 94 ? -12.957 -0.215 13.661 1.00 96.38 94 ARG A O 1
ATOM 745 N N . TYR A 1 95 ? -14.016 -2.188 13.442 1.00 96.31 95 TYR A N 1
ATOM 746 C CA . TYR A 1 95 ? -15.150 -1.872 14.306 1.00 96.31 95 TYR A CA 1
ATOM 747 C C . TYR A 1 95 ? -14.790 -2.030 15.785 1.00 96.31 95 TYR A C 1
ATOM 749 O O . TYR A 1 95 ? -13.897 -2.799 16.137 1.00 96.31 95 TYR A O 1
ATOM 757 N N . PHE A 1 96 ? -15.446 -1.249 16.647 1.00 94.56 96 PHE A N 1
ATOM 758 C CA . PHE A 1 96 ? -15.088 -1.125 18.065 1.00 94.56 96 PHE A CA 1
ATOM 759 C C . PHE A 1 96 ? -15.254 -2.428 18.857 1.00 94.56 96 PHE A C 1
ATOM 761 O O . PHE A 1 96 ? -14.443 -2.730 19.729 1.00 94.56 96 PHE A O 1
ATOM 768 N N . ASP A 1 97 ? -16.297 -3.182 18.547 1.00 94.69 97 ASP A N 1
ATOM 769 C CA . ASP A 1 97 ? -16.617 -4.502 19.087 1.00 94.69 97 ASP A CA 1
ATOM 770 C C . ASP A 1 97 ? -15.588 -5.557 18.656 1.00 94.69 97 ASP A C 1
ATOM 772 O O . ASP A 1 97 ? -15.078 -6.314 19.481 1.00 94.69 97 ASP A O 1
ATOM 776 N N . ALA A 1 98 ? -15.186 -5.534 17.386 1.00 95.38 98 ALA A N 1
ATOM 777 C CA . ALA A 1 98 ? -14.315 -6.538 16.790 1.00 95.38 98 ALA A CA 1
ATOM 778 C C . ALA A 1 98 ? -12.897 -6.587 17.395 1.00 95.38 98 ALA A C 1
ATOM 780 O O . ALA A 1 98 ? -12.221 -7.615 17.294 1.00 95.38 98 ALA A O 1
ATOM 781 N N . HIS A 1 99 ? -12.428 -5.502 18.026 1.00 94.56 99 HIS A N 1
ATOM 782 C CA . HIS A 1 99 ? -11.121 -5.447 18.696 1.00 94.56 99 HIS A CA 1
ATOM 783 C C . HIS A 1 99 ? -11.182 -5.197 20.208 1.00 94.56 99 HIS A C 1
ATOM 785 O O . HIS A 1 99 ? -10.128 -5.003 20.818 1.00 94.56 99 HIS A O 1
ATOM 791 N N . GLY A 1 100 ? -12.373 -5.197 20.817 1.00 92.62 100 GLY A N 1
ATOM 792 C CA . GLY A 1 100 ? -12.529 -4.895 22.242 1.00 92.62 100 GLY A CA 1
ATOM 793 C C . GLY A 1 100 ? -12.012 -3.496 22.584 1.00 92.62 100 GLY A C 1
ATOM 794 O O . GLY A 1 100 ? -11.100 -3.341 23.394 1.00 92.62 100 GLY A O 1
ATOM 795 N N . CYS A 1 101 ? -12.537 -2.475 21.903 1.00 94.50 101 CYS A N 1
ATOM 796 C CA . CYS A 1 101 ? -12.070 -1.095 22.007 1.00 94.50 101 CYS A CA 1
ATOM 797 C C . CYS A 1 101 ? -12.152 -0.553 23.442 1.00 94.50 101 CYS A C 1
ATOM 799 O O . CYS A 1 101 ? -13.229 -0.201 23.919 1.00 94.50 101 CYS A O 1
ATOM 801 N N . VAL A 1 102 ? -10.999 -0.345 24.077 1.00 88.69 102 VAL A N 1
ATOM 802 C CA . VAL A 1 102 ? -10.886 0.401 25.337 1.00 88.69 102 VAL A CA 1
ATOM 803 C C . VAL A 1 102 ? -10.284 1.769 25.031 1.00 88.69 102 VAL A C 1
ATOM 805 O O . VAL A 1 102 ? -9.243 1.857 24.378 1.00 88.69 102 VAL A O 1
ATOM 808 N N . LYS A 1 103 ? -10.945 2.853 25.458 1.00 79.00 103 LYS A N 1
ATOM 809 C CA . LYS A 1 103 ? -10.380 4.206 25.354 1.00 79.00 103 LYS A CA 1
ATOM 810 C C . LYS A 1 103 ? -9.082 4.216 26.161 1.00 79.00 103 LYS A C 1
ATOM 812 O O . LYS A 1 103 ? -9.108 3.879 27.343 1.00 79.00 103 LYS A O 1
ATOM 817 N N . GLU A 1 104 ? -7.961 4.578 25.542 1.00 66.06 104 GLU A N 1
ATOM 818 C CA . GLU A 1 104 ? -6.744 4.846 26.304 1.00 66.06 104 GLU A CA 1
ATOM 819 C C . GLU A 1 104 ? -7.024 6.077 27.161 1.00 66.06 104 GLU A C 1
ATOM 821 O O . GLU A 1 104 ? -7.033 7.209 26.683 1.00 66.06 104 GLU A O 1
ATOM 826 N N . ASN A 1 105 ? -7.368 5.841 28.426 1.00 58.16 105 ASN A N 1
ATOM 827 C CA . ASN A 1 105 ? -7.391 6.889 29.422 1.00 58.16 105 ASN A CA 1
ATOM 828 C C . ASN A 1 105 ? -5.921 7.259 29.612 1.00 58.16 105 ASN A C 1
ATOM 830 O O . ASN A 1 105 ? -5.146 6.465 30.145 1.00 58.16 105 ASN A O 1
ATOM 834 N N . SER A 1 106 ? -5.512 8.406 29.077 1.00 54.59 106 SER A N 1
ATOM 835 C CA . SER A 1 106 ? -4.166 8.958 29.199 1.00 54.59 106 SER A CA 1
ATOM 836 C C . SER A 1 106 ? -3.898 9.344 30.658 1.00 54.59 106 SER A C 1
ATOM 838 O O . SER A 1 106 ? -3.898 10.512 31.025 1.00 54.59 106 SER A O 1
ATOM 840 N N . LYS A 1 107 ? -3.740 8.339 31.514 1.00 47.75 107 LYS A N 1
ATOM 841 C CA . LYS A 1 107 ? -3.190 8.417 32.864 1.00 47.75 107 LYS A CA 1
ATOM 842 C C . LYS A 1 107 ? -2.310 7.189 33.066 1.00 47.75 107 LYS A C 1
ATOM 844 O O . LYS A 1 107 ? -2.567 6.347 33.915 1.00 47.75 107 LYS A O 1
ATOM 849 N N . LYS A 1 108 ? -1.284 7.061 32.229 1.00 47.31 108 LYS A N 1
ATOM 850 C CA . LYS A 1 108 ? -0.053 6.419 32.676 1.00 47.31 108 LYS A CA 1
ATOM 851 C C . LYS A 1 108 ? 0.874 7.561 33.021 1.00 47.31 108 LYS A C 1
ATOM 853 O O . LYS A 1 108 ? 1.376 8.254 32.141 1.00 47.31 108 LYS A O 1
ATOM 858 N N . SER A 1 109 ? 0.917 7.826 34.318 1.00 44.72 109 SER A N 1
ATOM 859 C CA . SER A 1 109 ? 1.904 8.659 34.972 1.00 44.72 109 SER A CA 1
ATOM 860 C C . SER A 1 109 ? 3.268 8.416 34.341 1.00 44.72 109 SER A C 1
ATOM 862 O O . SER A 1 109 ? 3.730 7.289 34.198 1.00 44.72 109 SER A O 1
ATOM 864 N N . PHE A 1 110 ? 3.903 9.517 33.989 1.00 46.56 110 PHE A N 1
ATOM 865 C CA . PHE A 1 110 ? 5.284 9.674 33.556 1.00 46.56 110 PHE A CA 1
ATOM 866 C C . PHE A 1 110 ? 6.326 9.171 34.591 1.00 46.56 110 PHE A C 1
ATOM 868 O O . PHE A 1 110 ? 7.510 9.440 34.455 1.00 46.56 110 PHE A O 1
ATOM 875 N N . PHE A 1 111 ? 5.922 8.429 35.626 1.00 45.53 111 PHE A N 1
ATOM 876 C CA . PHE A 1 111 ? 6.768 8.070 36.759 1.00 45.53 111 PHE A CA 1
ATOM 877 C C . PHE A 1 111 ? 6.749 6.561 37.008 1.00 45.53 111 PHE A C 1
ATOM 879 O O . PHE A 1 111 ? 6.081 6.068 37.907 1.00 45.53 111 PHE A O 1
ATOM 886 N N . GLU A 1 112 ? 7.474 5.824 36.172 1.00 47.75 112 GLU A N 1
ATOM 887 C CA . GLU A 1 112 ? 8.029 4.520 36.554 1.00 47.75 112 GLU A CA 1
ATOM 888 C C . GLU A 1 112 ? 9.396 4.341 35.877 1.00 47.75 112 GLU A C 1
ATOM 890 O O . GLU A 1 112 ? 9.682 3.374 35.177 1.00 47.75 112 GLU A O 1
ATOM 895 N N . SER A 1 113 ? 10.240 5.363 36.046 1.00 44.84 113 SER A N 1
ATOM 896 C CA . SER A 1 113 ? 11.665 5.365 35.697 1.00 44.84 113 SER A CA 1
ATOM 897 C C . SER A 1 113 ? 12.571 5.215 36.927 1.00 44.84 113 SER A C 1
ATOM 899 O O . SER A 1 113 ? 13.785 5.363 36.807 1.00 44.84 113 SER A O 1
ATOM 901 N N . GLU A 1 114 ? 12.010 4.894 38.100 1.00 43.69 114 GLU A N 1
ATOM 902 C CA . GLU A 1 114 ? 12.719 4.930 39.391 1.00 43.69 114 GLU A CA 1
ATOM 903 C C . GLU A 1 114 ? 12.814 3.571 40.105 1.00 43.69 114 GLU A C 1
ATOM 905 O O . GLU A 1 114 ? 12.996 3.500 41.310 1.00 43.69 114 GLU A O 1
ATOM 910 N N . LEU A 1 115 ? 12.755 2.460 39.362 1.00 50.44 115 LEU A N 1
ATOM 911 C CA . LEU A 1 115 ? 13.174 1.133 39.859 1.00 50.44 115 LEU A CA 1
ATOM 912 C C . LEU A 1 115 ? 14.152 0.428 38.905 1.00 50.44 115 LEU A C 1
ATOM 914 O O . LEU A 1 115 ? 14.303 -0.791 38.909 1.00 50.44 115 LEU A O 1
ATOM 918 N N . ARG A 1 116 ? 14.869 1.210 38.086 1.00 43.09 116 ARG A N 1
ATOM 919 C CA . ARG A 1 116 ? 15.999 0.736 37.266 1.00 43.09 116 ARG A CA 1
ATOM 920 C C . ARG A 1 116 ? 17.242 1.628 37.396 1.00 43.09 116 ARG A C 1
ATOM 922 O O . ARG A 1 116 ? 18.097 1.621 36.520 1.00 43.09 116 ARG A O 1
ATOM 929 N N . GLN A 1 117 ? 17.361 2.374 38.497 1.00 42.31 117 GLN A N 1
ATOM 930 C CA . GLN A 1 117 ? 18.569 3.136 38.854 1.00 42.31 117 GLN A CA 1
ATOM 931 C C . GLN A 1 117 ? 19.353 2.525 40.032 1.00 42.31 117 GLN A C 1
ATOM 933 O O . GLN A 1 117 ? 20.153 3.197 40.667 1.00 42.31 117 GLN A O 1
ATOM 938 N N . SER A 1 118 ? 19.194 1.225 40.305 1.00 42.12 118 SER A N 1
ATOM 939 C CA . SER A 1 118 ? 19.972 0.528 41.348 1.00 42.12 118 SER A CA 1
ATOM 940 C C . SER A 1 118 ? 21.277 -0.120 40.846 1.00 42.12 118 SER A C 1
ATOM 942 O O . SER A 1 118 ? 21.958 -0.776 41.629 1.00 42.12 118 SER A O 1
ATOM 944 N N . TRP A 1 119 ? 21.654 0.017 39.567 1.00 42.84 119 TRP A N 1
ATOM 945 C CA . TRP A 1 119 ? 22.799 -0.728 39.002 1.00 42.84 119 TRP A CA 1
ATOM 946 C C . TRP A 1 119 ? 23.889 0.113 38.316 1.00 42.84 119 TRP A C 1
ATOM 948 O O . TRP A 1 119 ? 24.833 -0.473 37.795 1.00 42.84 119 TRP A O 1
ATOM 958 N N . VAL A 1 120 ? 23.814 1.455 38.320 1.00 41.84 120 VAL A N 1
ATOM 959 C CA . VAL A 1 120 ? 24.781 2.289 37.558 1.00 41.84 120 VAL A CA 1
ATOM 960 C C . VAL A 1 120 ? 25.568 3.326 38.374 1.00 41.84 120 VAL A C 1
ATOM 962 O O . VAL A 1 120 ? 26.590 3.791 37.889 1.00 41.84 120 VAL A O 1
ATOM 965 N N . ASN A 1 121 ? 25.217 3.625 39.630 1.00 39.41 121 ASN A N 1
ATOM 966 C CA . ASN A 1 121 ? 25.962 4.609 40.437 1.00 39.41 121 ASN A CA 1
ATOM 967 C C . ASN A 1 121 ? 26.807 3.973 41.548 1.00 39.41 121 ASN A C 1
ATOM 969 O O . ASN A 1 121 ? 26.630 4.236 42.733 1.00 39.41 121 ASN A O 1
ATOM 973 N N . ARG A 1 122 ? 27.784 3.148 41.151 1.00 45.81 122 ARG A N 1
ATOM 974 C CA . ARG A 1 122 ? 28.888 2.737 42.034 1.00 45.81 122 ARG A CA 1
ATOM 975 C C . ARG A 1 122 ? 30.249 2.999 41.393 1.00 45.81 122 ARG A C 1
ATOM 977 O O . ARG A 1 122 ? 31.076 2.099 41.285 1.00 45.81 122 ARG A O 1
ATOM 984 N N . LYS A 1 123 ? 30.484 4.237 40.962 1.00 40.97 123 LYS A N 1
ATOM 985 C CA . LYS A 1 123 ? 31.817 4.859 40.899 1.00 40.97 123 LYS A CA 1
ATOM 986 C C . LYS A 1 123 ? 31.670 6.321 40.495 1.00 40.97 123 LYS A C 1
ATOM 988 O O . LYS A 1 123 ? 30.801 6.609 39.685 1.00 40.97 123 LYS A O 1
ATOM 993 N N . PHE A 1 124 ? 32.572 7.164 41.014 1.00 30.02 124 PHE A N 1
ATOM 994 C CA . PHE A 1 124 ? 32.671 8.623 40.815 1.00 30.02 124 PHE A CA 1
ATOM 995 C C . PHE A 1 124 ? 31.635 9.416 41.652 1.00 30.02 124 PHE A C 1
ATOM 997 O O . PHE A 1 124 ? 30.448 9.202 41.487 1.00 30.02 124 PHE A O 1
ATOM 1004 N N . VAL A 1 125 ? 31.955 10.311 42.599 1.00 33.94 125 VAL A N 1
ATOM 1005 C CA . VAL A 1 125 ? 33.129 11.177 42.833 1.00 33.94 125 VAL A CA 1
ATOM 1006 C C . VAL A 1 125 ? 33.193 11.585 44.320 1.00 33.94 125 VAL A C 1
ATOM 1008 O O . VAL A 1 125 ? 32.162 11.908 44.894 1.00 33.94 125 VAL A O 1
ATOM 1011 N N . PHE A 1 126 ? 34.416 11.535 44.875 1.00 32.09 126 PHE A N 1
ATOM 1012 C CA . PHE A 1 126 ? 35.106 12.423 45.841 1.00 32.09 126 PHE A CA 1
ATOM 1013 C C . PHE A 1 126 ? 34.263 13.349 46.748 1.00 32.09 126 PHE A C 1
ATOM 1015 O O . PHE A 1 126 ? 33.360 14.021 46.279 1.00 32.09 126 PHE A O 1
ATOM 1022 N N . THR A 1 127 ? 34.586 13.502 48.037 1.00 35.97 127 THR A N 1
ATOM 1023 C CA . THR A 1 127 ? 35.698 14.364 48.486 1.00 35.97 127 THR A CA 1
ATOM 1024 C C . THR A 1 127 ? 36.285 13.982 49.854 1.00 35.97 127 THR A C 1
ATOM 1026 O O . THR A 1 127 ? 35.647 13.374 50.707 1.00 35.97 127 THR A O 1
ATOM 1029 N N . HIS A 1 128 ? 37.553 14.363 50.022 1.00 34.28 128 HIS A N 1
ATOM 1030 C CA . HIS A 1 128 ? 38.347 14.312 51.245 1.00 34.28 128 HIS A CA 1
ATOM 1031 C C . HIS A 1 128 ? 37.715 15.136 52.380 1.00 34.28 128 HIS A C 1
ATOM 1033 O O . HIS A 1 128 ? 37.320 16.274 52.137 1.00 34.28 128 HIS A O 1
ATOM 1039 N N . ASN A 1 129 ? 37.785 14.648 53.623 1.00 37.91 129 ASN A N 1
ATOM 1040 C CA . ASN A 1 129 ? 38.361 15.447 54.707 1.00 37.91 129 ASN A CA 1
ATOM 1041 C C . ASN A 1 129 ? 38.920 14.552 55.826 1.00 37.91 129 ASN A C 1
ATOM 1043 O O . ASN A 1 129 ? 38.483 13.421 56.022 1.00 37.91 129 ASN A O 1
ATOM 1047 N N . ALA A 1 130 ? 39.955 15.068 56.472 1.00 35.50 130 ALA A N 1
ATOM 1048 C CA . ALA A 1 130 ? 40.985 14.364 57.207 1.00 35.50 130 ALA A CA 1
ATOM 1049 C C . ALA A 1 130 ? 40.682 14.105 58.695 1.00 35.50 130 ALA A C 1
ATOM 1051 O O . ALA A 1 130 ? 39.891 14.803 59.318 1.00 35.50 130 ALA A O 1
ATOM 1052 N N . ALA A 1 131 ? 41.462 13.155 59.227 1.00 35.97 131 ALA A N 1
ATOM 1053 C CA . ALA A 1 131 ? 42.025 13.090 60.579 1.00 35.97 131 ALA A CA 1
ATOM 1054 C C . ALA A 1 131 ? 41.078 12.989 61.792 1.00 35.97 131 ALA A C 1
ATOM 1056 O O . ALA A 1 131 ? 40.487 13.977 62.205 1.00 35.97 131 ALA A O 1
ATOM 1057 N N . HIS A 1 132 ? 41.133 11.849 62.498 1.00 39.34 132 HIS A N 1
ATOM 1058 C CA . HIS A 1 132 ? 41.655 11.829 63.874 1.00 39.34 132 HIS A CA 1
ATOM 1059 C C . HIS A 1 132 ? 41.997 10.399 64.352 1.00 39.34 132 HIS A C 1
ATOM 1061 O O . HIS A 1 132 ? 41.154 9.512 64.352 1.00 39.34 132 HIS A O 1
ATOM 1067 N N . HIS A 1 133 ? 43.264 10.235 64.740 1.00 37.34 133 HIS A N 1
ATOM 1068 C CA . HIS A 1 133 ? 43.798 9.485 65.887 1.00 37.34 133 HIS A CA 1
ATOM 1069 C C . HIS A 1 133 ? 43.357 8.041 66.242 1.00 37.34 133 HIS A C 1
ATOM 1071 O O . HIS A 1 133 ? 42.268 7.793 66.742 1.00 37.34 133 HIS A O 1
ATOM 1077 N N . LEU A 1 134 ? 44.388 7.185 66.178 1.00 40.50 134 LEU A N 1
ATOM 1078 C CA . LEU A 1 134 ? 44.863 6.201 67.166 1.00 40.50 134 LEU A CA 1
ATOM 1079 C C . LEU A 1 134 ? 44.073 4.916 67.477 1.00 40.50 134 LEU A C 1
ATOM 1081 O O . LEU A 1 134 ? 43.073 4.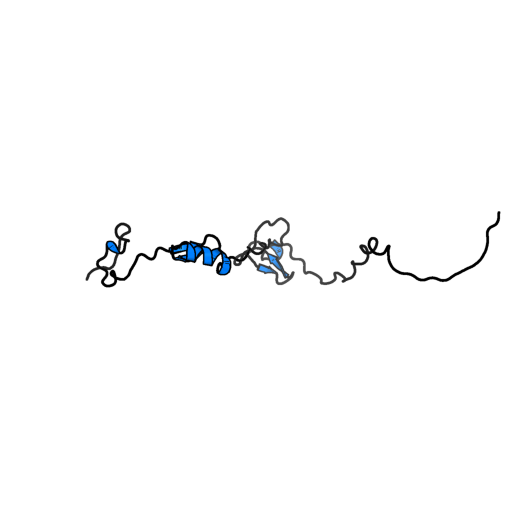891 68.183 1.00 40.50 134 LEU A O 1
ATOM 1085 N N . LEU A 1 135 ? 44.713 3.822 67.043 1.00 36.09 135 LEU A N 1
ATOM 1086 C CA . LEU A 1 135 ? 45.012 2.611 67.813 1.00 36.09 135 LEU A CA 1
ATOM 1087 C C . LEU A 1 135 ? 44.972 2.821 69.336 1.00 36.09 135 LEU A C 1
ATOM 1089 O O . LEU A 1 135 ? 45.685 3.677 69.852 1.00 36.09 135 LEU A O 1
ATOM 1093 N N . LEU A 1 136 ? 44.291 1.933 70.053 1.00 35.50 136 LEU A N 1
ATOM 1094 C CA . LEU A 1 136 ? 44.941 0.847 70.792 1.00 35.50 136 LEU A CA 1
ATOM 1095 C C . LEU A 1 136 ? 43.879 -0.105 71.363 1.00 35.50 136 LEU A C 1
ATOM 1097 O O . LEU A 1 136 ? 42.730 0.267 71.579 1.00 35.50 136 LEU A O 1
ATOM 1101 N N . THR A 1 137 ? 44.335 -1.345 71.500 1.00 41.78 137 THR A N 1
ATOM 1102 C CA . THR A 1 137 ? 43.860 -2.442 72.354 1.00 41.78 137 THR A CA 1
ATOM 1103 C C . THR A 1 137 ? 43.124 -2.040 73.623 1.00 41.78 137 THR A C 1
ATOM 1105 O O . THR A 1 137 ? 43.620 -1.108 74.297 1.00 41.78 137 THR A O 1
#